Protein AF-A0A4R8QE87-F1 (afdb_monomer_lite)

InterPro domains:
  IPR008426 Centromere protein H, C-terminal [PF05837] (1-142)
  IPR040034 Centromere protein H [PTHR48122] (3-143)

Structure (mmCIF, N/CA/C/O backbone):
data_AF-A0A4R8QE87-F1
#
_entry.id   AF-A0A4R8QE87-F1
#
loop_
_atom_site.group_PDB
_atom_site.id
_atom_site.type_symbol
_atom_site.label_atom_id
_atom_site.label_alt_id
_atom_site.label_comp_id
_atom_site.label_asym_id
_atom_site.label_entity_id
_atom_site.label_seq_id
_atom_site.pdbx_PDB_ins_code
_atom_site.Cartn_x
_atom_site.Cartn_y
_atom_site.Cartn_z
_atom_site.occupancy
_atom_site.B_iso_or_equiv
_atom_site.auth_seq_id
_atom_site.auth_comp_id
_atom_site.auth_asym_id
_atom_site.auth_atom_id
_atom_site.pdbx_PDB_model_num
ATOM 1 N N . MET A 1 1 ? -27.601 4.515 66.526 1.00 39.56 1 MET A N 1
ATOM 2 C CA . MET A 1 1 ? -27.166 4.248 65.139 1.00 39.56 1 MET A CA 1
ATOM 3 C C . MET A 1 1 ? -28.380 4.362 64.233 1.00 39.56 1 MET A C 1
ATOM 5 O O . MET A 1 1 ? -29.221 3.475 64.241 1.00 39.56 1 MET A O 1
ATOM 9 N N . THR A 1 2 ? -28.529 5.481 63.533 1.00 50.31 2 THR A N 1
ATOM 10 C CA . THR A 1 2 ? -29.598 5.710 62.553 1.00 50.31 2 THR A CA 1
ATOM 11 C C . THR A 1 2 ? -29.051 5.380 61.169 1.00 50.31 2 THR A C 1
ATOM 13 O O . THR A 1 2 ? -28.320 6.164 60.573 1.00 50.31 2 THR A O 1
ATOM 16 N N . THR A 1 3 ? -29.332 4.176 60.677 1.00 53.28 3 THR A N 1
ATOM 17 C CA . THR A 1 3 ? -28.962 3.778 59.313 1.00 53.28 3 THR A CA 1
ATOM 18 C C . THR A 1 3 ? -29.714 4.647 58.305 1.00 53.28 3 THR A C 1
ATOM 20 O O . THR A 1 3 ? -30.919 4.853 58.460 1.00 53.28 3 THR A O 1
ATOM 23 N N . ASN A 1 4 ? -29.001 5.152 57.293 1.00 62.31 4 ASN A N 1
ATOM 24 C CA . ASN A 1 4 ? -29.531 6.050 56.265 1.00 62.31 4 ASN A CA 1
ATOM 25 C C . ASN A 1 4 ? -30.751 5.435 55.545 1.00 62.31 4 ASN A C 1
ATOM 27 O O . ASN A 1 4 ? -30.677 4.272 55.139 1.00 62.31 4 ASN A O 1
ATOM 31 N N . PRO A 1 5 ? -31.829 6.205 55.316 1.00 61.72 5 PRO A N 1
ATOM 32 C CA . PRO A 1 5 ? -33.082 5.706 54.736 1.00 61.72 5 PRO A CA 1
ATOM 33 C C . PRO A 1 5 ? -32.899 5.031 53.363 1.00 61.72 5 PRO A C 1
ATOM 35 O O . PRO A 1 5 ? -33.546 4.036 53.049 1.00 61.72 5 PRO A O 1
ATOM 38 N N . ILE A 1 6 ? -31.918 5.490 52.579 1.00 65.62 6 ILE A N 1
ATOM 39 C CA . ILE A 1 6 ? -31.565 4.923 51.265 1.00 65.62 6 ILE A CA 1
ATOM 40 C C . ILE A 1 6 ? -31.041 3.480 51.381 1.00 65.62 6 ILE A C 1
ATOM 42 O O . ILE A 1 6 ? -31.385 2.633 50.562 1.00 65.62 6 ILE A O 1
ATOM 46 N N . LEU A 1 7 ? -30.243 3.167 52.409 1.00 65.44 7 LEU A N 1
ATOM 47 C CA . LEU A 1 7 ? -29.732 1.807 52.633 1.00 65.44 7 LEU A CA 1
ATOM 48 C C . LEU A 1 7 ? -30.860 0.841 53.020 1.00 65.44 7 LEU A C 1
ATOM 50 O O . LEU A 1 7 ? -30.844 -0.319 52.615 1.00 65.44 7 LEU A O 1
ATOM 54 N N . LYS A 1 8 ? -31.857 1.314 53.779 1.00 66.56 8 LYS A N 1
ATOM 55 C CA . LYS A 1 8 ? -33.011 0.496 54.181 1.00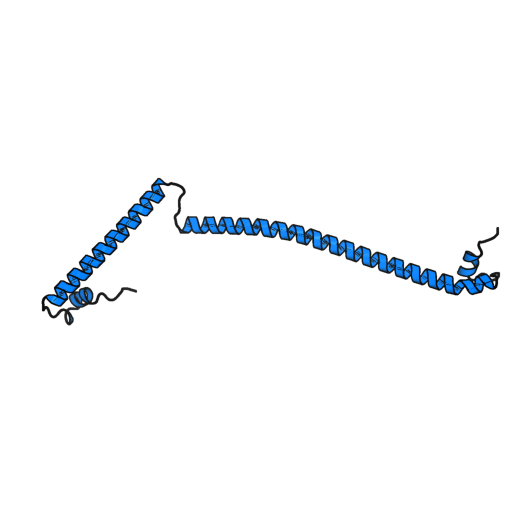 66.56 8 LYS A CA 1
ATOM 56 C C . LYS A 1 8 ? -33.945 0.185 53.018 1.00 66.56 8 LYS A C 1
ATOM 58 O O . LYS A 1 8 ? -34.428 -0.944 52.930 1.00 66.56 8 LYS A O 1
ATOM 63 N N . ALA A 1 9 ? -34.149 1.161 52.130 1.00 68.12 9 ALA A N 1
ATOM 64 C CA . ALA A 1 9 ? -34.879 0.968 50.884 1.00 68.12 9 ALA A CA 1
ATOM 65 C C . ALA A 1 9 ? -34.223 -0.146 50.054 1.00 68.12 9 ALA A C 1
ATOM 67 O O . ALA A 1 9 ? -34.879 -1.133 49.743 1.00 68.12 9 ALA A O 1
ATOM 68 N N . VAL A 1 10 ? -32.911 -0.056 49.802 1.00 67.75 10 VAL A N 1
ATOM 69 C CA . VAL A 1 10 ? -32.154 -1.012 48.965 1.00 67.75 10 VAL A CA 1
ATOM 70 C C . VAL A 1 10 ? -32.180 -2.449 49.498 1.00 67.75 10 VAL A C 1
ATOM 72 O O . VAL A 1 10 ? -32.259 -3.390 48.711 1.00 67.75 10 VAL A O 1
ATOM 75 N N . HIS A 1 11 ? -32.117 -2.639 50.817 1.00 71.06 11 HIS A N 1
ATOM 76 C CA . HIS A 1 11 ? -31.992 -3.967 51.428 1.00 71.06 11 HIS A CA 1
ATOM 77 C C . HIS A 1 11 ? -33.314 -4.584 51.903 1.00 71.06 11 HIS A C 1
ATOM 79 O O . HIS A 1 11 ? -33.285 -5.648 52.517 1.00 71.06 11 HIS A O 1
ATOM 85 N N . GLY A 1 12 ? -34.460 -3.943 51.637 1.00 64.94 12 GLY A N 1
ATOM 86 C CA . GLY A 1 12 ? -35.776 -4.495 51.978 1.00 64.94 12 GLY A CA 1
ATOM 87 C C . GLY A 1 12 ? -35.923 -4.815 53.468 1.00 64.94 12 GLY A C 1
ATOM 88 O O . GLY A 1 12 ? -36.396 -5.891 53.829 1.00 64.94 12 GLY A O 1
ATOM 89 N N . SER A 1 13 ? -35.458 -3.918 54.346 1.00 68.44 13 SER A N 1
ATOM 90 C CA . SER A 1 13 ? -35.504 -4.173 55.788 1.00 68.44 13 SER A CA 1
ATOM 91 C C . SER A 1 13 ? -36.949 -4.296 56.286 1.00 68.44 13 SER A C 1
ATOM 93 O O . SER A 1 13 ? -37.830 -3.549 55.863 1.00 68.44 13 SER A O 1
ATOM 95 N N . THR A 1 14 ? -37.194 -5.166 57.264 1.00 69.25 14 THR A N 1
ATOM 96 C CA . THR A 1 14 ? -38.518 -5.354 57.887 1.00 69.25 14 THR A CA 1
ATOM 97 C C . THR A 1 14 ? -39.036 -4.110 58.627 1.00 69.25 14 THR A C 1
ATOM 99 O O . THR A 1 14 ? -40.171 -4.108 59.093 1.00 69.25 14 THR A O 1
ATOM 102 N N . GLN A 1 15 ? -38.217 -3.057 58.756 1.00 71.75 15 GLN A N 1
ATOM 103 C CA . GLN A 1 15 ? -38.572 -1.765 59.354 1.00 71.75 15 GLN A CA 1
ATOM 104 C C . GLN A 1 15 ? -38.450 -0.591 58.369 1.00 71.75 15 GLN A C 1
ATOM 106 O O . GLN A 1 15 ? -38.178 0.539 58.783 1.00 71.75 15 GLN A O 1
ATOM 111 N N . SER A 1 16 ? -38.597 -0.848 57.068 1.00 76.19 16 SER A N 1
ATOM 112 C CA . SER A 1 16 ? -38.618 0.218 56.068 1.00 76.19 16 SER A CA 1
ATOM 113 C C . SER A 1 16 ? -39.927 1.010 56.149 1.00 76.19 16 SER A C 1
ATOM 115 O O . SER A 1 16 ? -41.013 0.451 56.295 1.00 76.19 16 SER A O 1
ATOM 117 N N . THR A 1 17 ? -39.822 2.332 56.080 1.00 80.44 17 THR A N 1
ATOM 118 C CA . THR A 1 17 ? -40.978 3.238 56.045 1.00 80.44 17 THR A CA 1
ATOM 119 C C . THR A 1 17 ? -41.684 3.163 54.680 1.00 80.44 17 THR A C 1
ATOM 121 O O . THR A 1 17 ? -41.055 2.771 53.695 1.00 80.44 17 THR A O 1
ATOM 124 N N . PRO A 1 18 ? -42.967 3.566 54.567 1.00 80.69 18 PRO A N 1
ATOM 125 C CA . PRO A 1 18 ? -43.688 3.541 53.289 1.00 80.69 18 PRO A CA 1
ATOM 126 C C . PRO A 1 18 ? -42.952 4.289 52.170 1.00 80.69 18 PRO A C 1
ATOM 128 O O . PRO A 1 18 ? -42.808 3.770 51.070 1.00 80.69 18 PRO A O 1
ATOM 131 N N . ILE A 1 19 ? -42.372 5.451 52.487 1.00 79.94 19 ILE A N 1
ATOM 132 C CA . ILE A 1 19 ? -41.626 6.260 51.516 1.00 79.94 19 ILE A CA 1
ATOM 133 C C . ILE A 1 19 ? -40.320 5.579 51.067 1.00 79.94 19 ILE A C 1
ATOM 135 O O . ILE A 1 19 ? -39.913 5.712 49.919 1.00 79.94 19 ILE A O 1
ATOM 139 N N . GLU A 1 20 ? -39.665 4.813 51.947 1.00 77.81 20 GLU A N 1
ATOM 140 C CA . GLU A 1 20 ? -38.480 4.014 51.597 1.00 77.81 20 GLU A CA 1
ATOM 141 C C . GLU A 1 20 ? -38.857 2.821 50.707 1.00 77.81 20 GLU A C 1
ATOM 143 O O . GLU A 1 20 ? -38.100 2.474 49.801 1.00 77.81 20 GLU A O 1
ATOM 148 N N . SER A 1 21 ? -40.031 2.222 50.929 1.00 78.44 21 SER A N 1
ATOM 149 C CA . SER A 1 21 ? -40.562 1.151 50.079 1.00 78.44 21 SER A CA 1
ATOM 150 C C . SER A 1 21 ? -40.925 1.654 48.676 1.00 78.44 21 SER A C 1
ATOM 152 O O . SER A 1 21 ? -40.643 0.966 47.697 1.00 78.44 21 SER A O 1
ATOM 154 N N . ASP A 1 22 ? -41.4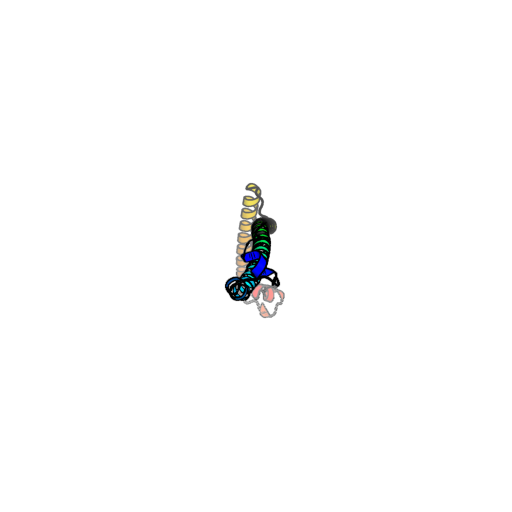75 2.866 48.565 1.00 85.25 22 ASP A N 1
ATOM 155 C CA . ASP A 1 22 ? -41.800 3.504 47.280 1.00 85.25 22 ASP A CA 1
ATOM 156 C C . ASP A 1 22 ? -40.544 3.901 46.482 1.00 85.25 22 ASP A C 1
ATOM 158 O O . ASP A 1 22 ? -40.540 3.881 45.251 1.00 85.25 22 ASP A O 1
ATOM 162 N N . LEU A 1 23 ? -39.441 4.231 47.164 1.00 85.69 23 LEU A N 1
ATOM 163 C CA . LEU A 1 23 ? -38.169 4.590 46.524 1.00 85.69 23 LEU A CA 1
ATOM 164 C C . LEU A 1 23 ? -37.399 3.386 45.964 1.00 85.69 23 LEU A C 1
ATOM 166 O O . LEU A 1 23 ? -36.606 3.548 45.032 1.00 85.69 23 LEU A O 1
ATOM 170 N N . LEU A 1 24 ? -37.611 2.188 46.512 1.00 82.62 24 LEU A N 1
ATOM 171 C CA . LEU A 1 24 ? -36.904 0.966 46.121 1.00 82.62 24 LEU A CA 1
ATOM 172 C C . LEU A 1 24 ? -36.914 0.681 44.601 1.00 82.62 24 LEU A C 1
ATOM 174 O O . LEU A 1 24 ? -35.823 0.517 44.043 1.00 82.62 24 LEU A O 1
ATOM 178 N N . PRO A 1 25 ? -38.062 0.666 43.891 1.00 87.75 25 PRO A N 1
ATOM 179 C CA . PRO A 1 25 ? -38.082 0.402 42.449 1.00 87.75 25 PRO A CA 1
ATOM 180 C C . PRO A 1 25 ? -37.292 1.440 41.641 1.00 87.75 25 PRO A C 1
ATOM 182 O O . PRO A 1 25 ? -36.624 1.095 40.666 1.00 87.75 25 PRO A O 1
ATOM 185 N N . HIS A 1 26 ? -37.302 2.708 42.062 1.00 88.50 26 HIS A N 1
ATOM 186 C CA . HIS A 1 26 ? -36.543 3.766 41.396 1.00 88.50 26 HIS A CA 1
ATOM 187 C C . HIS A 1 26 ? -35.034 3.613 41.603 1.00 88.50 26 HIS A C 1
ATOM 189 O O . HIS A 1 26 ? -34.259 3.816 40.666 1.00 88.50 26 HIS A O 1
ATOM 195 N N . ILE A 1 27 ? -34.608 3.212 42.803 1.00 87.50 27 ILE A N 1
ATOM 196 C CA . ILE A 1 27 ? -33.197 2.938 43.090 1.00 87.50 27 ILE A CA 1
ATOM 197 C C . ILE A 1 27 ? -32.716 1.721 42.292 1.00 87.50 27 ILE A C 1
ATOM 199 O O . ILE A 1 27 ? -31.669 1.790 41.655 1.00 87.50 27 ILE A O 1
ATOM 203 N N . GLN A 1 28 ? -33.506 0.646 42.237 1.00 86.94 28 GLN A N 1
ATOM 204 C CA . GLN A 1 28 ? -33.186 -0.535 41.427 1.00 86.94 28 GLN A CA 1
ATOM 205 C C . GLN A 1 28 ? -33.075 -0.195 39.936 1.00 86.94 28 GLN A C 1
ATOM 207 O O . GLN A 1 28 ? -32.122 -0.616 39.279 1.00 86.94 28 GLN A O 1
ATOM 212 N N . ALA A 1 29 ? -33.999 0.612 39.405 1.00 91.94 29 ALA A N 1
ATOM 213 C CA . ALA A 1 29 ? -33.943 1.074 38.021 1.00 91.94 29 ALA A CA 1
ATOM 214 C C . ALA A 1 29 ? -32.693 1.929 37.748 1.00 91.94 29 ALA A C 1
ATOM 216 O O . ALA A 1 29 ? -32.021 1.746 36.727 1.00 91.94 29 ALA A O 1
ATOM 217 N N . ARG A 1 30 ? -32.334 2.828 38.675 1.00 92.62 30 ARG A N 1
ATOM 218 C CA . ARG A 1 30 ? -31.106 3.633 38.595 1.00 92.62 30 ARG A CA 1
ATOM 219 C C . ARG A 1 30 ? -29.861 2.753 38.594 1.00 92.62 30 ARG A C 1
ATOM 221 O O . ARG A 1 30 ? -28.963 2.989 37.788 1.00 92.62 30 ARG A O 1
ATOM 228 N N . ASP A 1 31 ? -29.794 1.759 39.471 1.00 91.38 31 ASP A N 1
ATOM 229 C CA . ASP A 1 31 ? -28.620 0.896 39.613 1.00 91.38 31 ASP A CA 1
ATOM 230 C C . ASP A 1 31 ? -28.464 -0.011 38.385 1.00 91.38 31 ASP A C 1
AT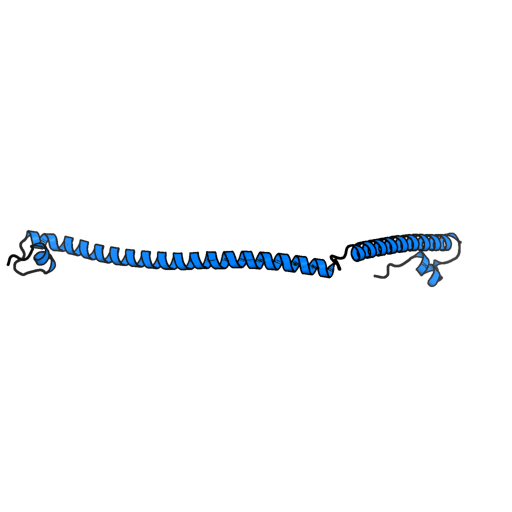OM 232 O O . ASP A 1 31 ? -27.372 -0.103 37.825 1.00 91.38 31 ASP A O 1
ATOM 236 N N . ALA A 1 32 ? -29.563 -0.574 37.872 1.00 93.81 32 ALA A N 1
ATOM 237 C CA . ALA A 1 32 ? -29.573 -1.316 36.610 1.00 93.81 32 ALA A CA 1
ATOM 238 C C . ALA A 1 32 ? -29.111 -0.448 35.424 1.00 93.81 32 ALA A C 1
ATOM 240 O O . ALA A 1 32 ? -28.299 -0.879 34.597 1.00 93.81 32 ALA A O 1
ATOM 241 N N . THR A 1 33 ? -29.572 0.805 35.369 1.00 96.50 33 THR A N 1
ATOM 242 C CA . THR A 1 33 ? -29.145 1.772 34.347 1.00 96.50 33 THR A CA 1
ATOM 243 C C . THR A 1 33 ? -27.663 2.114 34.499 1.00 96.50 33 THR A C 1
ATOM 245 O O . THR A 1 33 ? -26.926 2.096 33.519 1.00 96.50 33 THR A O 1
ATOM 248 N N . SER A 1 34 ? -27.193 2.344 35.726 1.00 96.69 34 SER A N 1
ATOM 249 C CA . SER A 1 34 ? -25.788 2.657 36.025 1.00 96.69 34 SER A CA 1
ATOM 250 C C . SER A 1 34 ? -24.854 1.516 35.629 1.00 96.69 34 SER A C 1
ATOM 252 O O . SER A 1 34 ? -23.815 1.756 35.016 1.00 96.69 34 SER A O 1
ATOM 254 N N . ILE A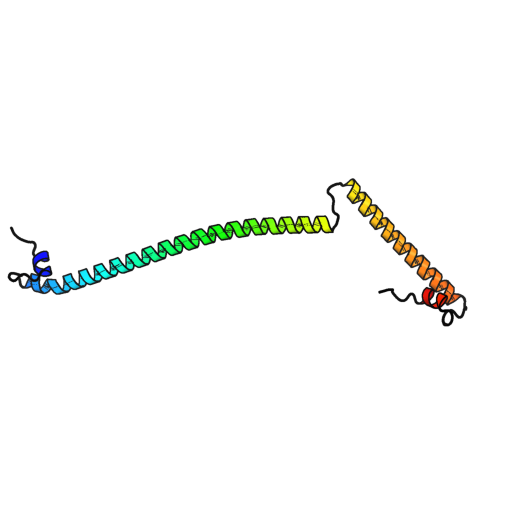 1 35 ? -25.245 0.268 35.901 1.00 96.75 35 ILE A N 1
ATOM 255 C CA . ILE A 1 35 ? -24.510 -0.924 35.461 1.00 96.75 35 ILE A CA 1
ATOM 256 C C . ILE A 1 35 ? -24.447 -0.978 33.932 1.00 96.75 35 ILE A C 1
ATOM 258 O O . ILE A 1 35 ? -23.385 -1.232 33.367 1.00 96.75 35 ILE A O 1
ATOM 262 N N . THR A 1 36 ? -25.566 -0.719 33.255 1.00 97.75 36 THR A N 1
ATOM 263 C CA . THR A 1 36 ? -25.637 -0.745 31.786 1.00 97.75 36 THR A CA 1
ATOM 264 C C . THR A 1 36 ? -24.762 0.343 31.165 1.00 97.75 36 THR A C 1
ATOM 266 O O . THR A 1 36 ? -23.994 0.065 30.243 1.00 97.75 36 THR A O 1
ATOM 269 N N . ILE A 1 37 ? -24.804 1.560 31.712 1.00 98.00 37 ILE A N 1
ATOM 270 C CA . ILE A 1 37 ? -23.951 2.677 31.287 1.00 98.00 37 ILE A CA 1
ATOM 271 C C . ILE A 1 37 ? -22.478 2.334 31.507 1.00 98.00 37 ILE A C 1
ATOM 273 O O . ILE A 1 37 ? -21.670 2.540 30.608 1.00 98.00 37 ILE A O 1
ATOM 277 N N . SER A 1 38 ? -22.122 1.779 32.668 1.00 97.81 38 SER A N 1
ATOM 278 C CA . SER A 1 38 ? -20.740 1.401 32.973 1.00 97.81 38 SER A CA 1
ATOM 279 C C . SER A 1 38 ? -20.207 0.342 32.003 1.00 97.81 38 SER A C 1
ATOM 281 O O . SER A 1 38 ? -19.103 0.499 31.479 1.00 97.81 38 SER A O 1
ATOM 283 N N . LYS A 1 39 ? -21.010 -0.685 31.690 1.00 98.06 39 LYS A N 1
ATOM 284 C CA . LYS A 1 39 ? -20.666 -1.704 30.685 1.00 98.06 39 LYS A CA 1
ATOM 285 C C . LYS A 1 39 ? -20.468 -1.086 29.305 1.00 98.06 39 LYS A C 1
ATOM 287 O O . LYS A 1 39 ? -19.411 -1.259 28.710 1.00 98.06 39 LYS A O 1
ATOM 292 N N . THR A 1 40 ? -21.435 -0.289 28.855 1.00 98.12 40 THR A N 1
ATOM 293 C CA . THR A 1 40 ? -21.388 0.363 27.538 1.00 98.12 40 THR A CA 1
ATOM 294 C C . THR A 1 40 ? -20.181 1.298 27.426 1.00 98.12 40 THR A C 1
ATOM 296 O O . THR A 1 40 ? -19.466 1.282 26.431 1.00 98.12 40 THR A O 1
ATOM 299 N N . ALA A 1 41 ? -19.886 2.082 28.466 1.00 98.31 41 ALA A N 1
ATOM 300 C CA . ALA A 1 41 ? -18.718 2.958 28.495 1.00 98.31 41 ALA A CA 1
ATOM 301 C C . ALA A 1 41 ? -17.399 2.170 28.446 1.00 98.31 41 ALA A C 1
ATOM 303 O O . ALA A 1 41 ? -16.444 2.607 27.802 1.00 98.31 41 ALA A O 1
ATOM 304 N N . SER A 1 42 ? -17.343 1.006 29.099 1.00 98.31 42 SER A N 1
ATOM 305 C CA . SER A 1 42 ? -16.183 0.117 29.027 1.00 98.31 42 SER A CA 1
ATOM 306 C C . SER A 1 42 ? -16.009 -0.492 27.633 1.00 98.31 42 SER A C 1
ATOM 308 O O . SER A 1 42 ? -14.880 -0.588 27.158 1.00 98.31 42 SER A O 1
ATOM 310 N N . GLU A 1 43 ? -17.098 -0.883 26.971 1.00 98.44 43 GLU A N 1
ATOM 311 C CA . GLU A 1 43 ? -17.086 -1.407 25.599 1.00 98.44 43 GLU A CA 1
ATOM 312 C C . GLU A 1 43 ? -16.676 -0.337 24.581 1.00 98.44 43 GLU A C 1
ATOM 314 O O . GLU A 1 43 ? -15.832 -0.595 23.719 1.00 98.44 43 GLU A O 1
ATOM 319 N N . ILE A 1 44 ? -17.205 0.883 24.718 1.00 98.50 44 ILE A N 1
ATOM 320 C CA . ILE A 1 44 ? -16.812 2.035 23.897 1.00 98.50 44 ILE A CA 1
ATOM 321 C C . ILE A 1 44 ? -15.320 2.302 24.063 1.00 98.50 44 ILE A C 1
ATOM 323 O O . ILE A 1 44 ? -14.613 2.416 23.067 1.00 98.50 44 ILE A O 1
ATOM 327 N N . ARG A 1 45 ? -14.822 2.356 25.305 1.00 98.44 45 ARG A N 1
ATOM 328 C CA . ARG A 1 45 ? -13.397 2.589 25.567 1.00 98.44 45 ARG A CA 1
ATOM 329 C C . ARG A 1 45 ? -12.529 1.525 24.909 1.00 98.44 45 ARG A C 1
ATOM 331 O O . ARG A 1 45 ? -11.623 1.875 24.170 1.00 98.44 45 ARG A O 1
ATOM 338 N N . LYS A 1 46 ? -12.875 0.247 25.083 1.00 98.44 46 LYS A N 1
ATOM 339 C CA . LYS A 1 46 ? -12.163 -0.862 24.438 1.00 98.44 46 LYS A CA 1
ATOM 340 C C . LYS A 1 46 ? -12.142 -0.718 22.913 1.00 98.44 46 LYS A C 1
ATOM 342 O O . LYS A 1 46 ? -11.115 -0.953 22.291 1.00 98.44 46 LYS A O 1
ATOM 347 N N . THR A 1 47 ? -13.265 -0.319 22.320 1.00 98.44 47 THR A N 1
ATOM 348 C CA . THR A 1 47 ? -13.375 -0.120 20.868 1.00 98.44 47 THR A CA 1
ATOM 349 C C . THR A 1 47 ? -12.508 1.044 20.393 1.00 98.44 47 THR A C 1
ATOM 351 O O . THR A 1 47 ? -11.817 0.912 19.388 1.00 98.44 47 THR A O 1
ATOM 354 N N . VAL A 1 48 ? -12.508 2.164 21.120 1.00 98.56 48 VAL A N 1
ATOM 355 C CA . VAL A 1 48 ? -11.664 3.330 20.819 1.00 98.56 48 VAL A CA 1
ATOM 356 C C . VAL A 1 48 ? -10.182 2.987 20.957 1.00 98.56 48 VAL A C 1
ATOM 358 O O . VAL A 1 48 ? -9.396 3.367 20.092 1.00 98.56 48 VAL A O 1
ATOM 361 N N . ASP A 1 49 ? -9.802 2.235 21.990 1.00 98.50 49 ASP A N 1
ATOM 362 C CA . ASP A 1 49 ? -8.418 1.803 22.198 1.00 98.50 49 ASP A CA 1
ATOM 363 C C . ASP A 1 49 ? -7.951 0.910 21.035 1.00 98.50 49 ASP A C 1
ATOM 365 O O . ASP A 1 49 ? -6.906 1.166 20.438 1.00 98.50 49 ASP A O 1
ATOM 369 N N . SER A 1 50 ? -8.766 -0.077 20.635 1.00 98.31 50 SER A N 1
ATOM 370 C CA . SER A 1 50 ? -8.470 -0.930 19.476 1.00 98.31 50 SER A CA 1
ATOM 371 C C . SER A 1 50 ? -8.430 -0.154 18.157 1.00 98.31 50 SER A C 1
ATOM 373 O O . SER A 1 50 ? -7.567 -0.417 17.324 1.00 98.31 50 SER A O 1
ATOM 375 N N . LEU A 1 51 ? -9.332 0.812 17.952 1.00 98.44 51 LEU A N 1
ATOM 376 C CA . LEU A 1 51 ? -9.309 1.662 16.760 1.00 98.44 51 LEU A CA 1
ATOM 377 C C . LEU A 1 51 ? -8.022 2.490 16.707 1.00 98.44 51 LEU A C 1
ATOM 379 O O . LEU A 1 51 ? -7.363 2.527 15.674 1.00 98.44 51 LEU A O 1
ATOM 383 N N . THR A 1 52 ? -7.635 3.089 17.832 1.00 98.38 52 THR A N 1
ATOM 384 C CA . THR A 1 52 ? -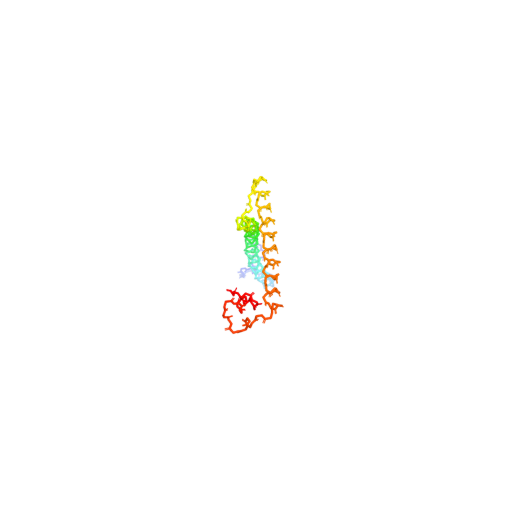6.419 3.905 17.938 1.00 98.38 52 THR A CA 1
ATOM 385 C C . THR A 1 52 ? -5.170 3.081 17.620 1.00 98.38 52 THR A C 1
ATOM 387 O O . THR A 1 52 ? -4.279 3.556 16.917 1.00 98.38 52 THR A O 1
ATOM 390 N N . GLU A 1 53 ? -5.106 1.835 18.095 1.00 98.38 53 GLU A N 1
ATOM 391 C CA . GLU A 1 53 ? -4.008 0.913 17.790 1.00 98.38 53 GLU A CA 1
ATOM 392 C C . GLU A 1 53 ? -3.926 0.603 16.287 1.00 98.38 53 GLU A C 1
ATOM 394 O O . GLU A 1 53 ? -2.857 0.725 15.682 1.00 98.38 53 GLU A O 1
ATOM 399 N N . VAL A 1 54 ? -5.061 0.276 15.662 1.00 98.44 54 VAL A N 1
ATOM 400 C CA . VAL A 1 54 ? -5.131 -0.012 14.222 1.00 98.44 54 VAL A CA 1
ATOM 401 C C . VAL A 1 54 ? -4.779 1.220 13.384 1.00 98.44 54 VAL A C 1
ATOM 4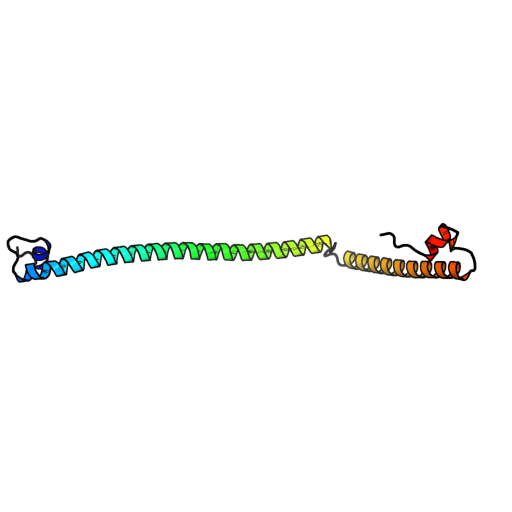03 O O . VAL A 1 54 ? -4.045 1.104 12.403 1.00 98.44 54 VAL A O 1
ATOM 406 N N . GLU A 1 55 ? -5.253 2.407 13.758 1.00 98.19 55 GLU A N 1
ATOM 407 C CA . GLU A 1 55 ? -4.934 3.656 13.059 1.00 98.19 55 GLU A CA 1
ATOM 408 C C . GLU A 1 55 ? -3.446 4.009 13.169 1.00 98.19 55 GLU A C 1
ATOM 410 O O . GLU A 1 55 ? -2.818 4.381 12.172 1.00 98.19 55 GLU A O 1
ATOM 415 N N . ALA A 1 56 ? -2.852 3.842 14.354 1.00 98.31 56 ALA A N 1
ATOM 416 C CA . ALA A 1 56 ? -1.424 4.059 14.559 1.00 98.31 56 ALA A CA 1
ATOM 417 C C . ALA A 1 56 ? -0.580 3.116 13.687 1.00 98.31 56 ALA A C 1
ATOM 419 O O . ALA A 1 56 ? 0.379 3.555 13.039 1.00 98.31 56 ALA A O 1
ATOM 420 N N . GLU A 1 57 ? -0.964 1.841 13.620 1.00 98.19 57 GLU A N 1
ATOM 421 C CA . GLU A 1 57 ? -0.304 0.850 12.776 1.00 98.19 57 GLU A CA 1
ATOM 422 C C . GLU A 1 57 ? -0.484 1.160 11.285 1.00 98.19 57 GLU A C 1
ATOM 424 O O . GLU A 1 57 ? 0.489 1.150 10.529 1.00 98.19 57 GLU A O 1
ATOM 429 N N . SER A 1 58 ? -1.691 1.541 10.860 1.00 98.12 58 SER A N 1
ATOM 430 C CA . SER A 1 58 ? -1.968 1.944 9.479 1.00 98.12 58 SER A CA 1
ATOM 431 C C . SER A 1 58 ? -1.109 3.137 9.052 1.00 98.12 58 SER A C 1
ATOM 433 O O . SER A 1 58 ? -0.559 3.144 7.950 1.00 98.12 58 SER A O 1
ATOM 435 N N . LEU A 1 59 ? -0.928 4.136 9.922 1.00 98.19 59 LEU A N 1
ATOM 436 C CA . LEU A 1 59 ? -0.041 5.272 9.653 1.00 98.19 59 LEU A CA 1
ATOM 437 C C . LEU A 1 59 ? 1.429 4.847 9.549 1.00 98.19 59 LEU A C 1
ATOM 439 O O . LEU A 1 59 ? 2.170 5.369 8.712 1.00 98.19 59 LEU A O 1
ATOM 443 N N . ARG A 1 60 ? 1.873 3.908 10.391 1.00 98.25 60 ARG A N 1
ATOM 444 C CA . ARG A 1 60 ? 3.239 3.368 10.354 1.00 98.25 60 ARG A CA 1
ATOM 445 C C . ARG A 1 60 ? 3.501 2.606 9.055 1.00 98.25 60 ARG A C 1
ATOM 447 O O . ARG A 1 60 ? 4.496 2.882 8.385 1.00 98.25 60 ARG A O 1
ATOM 454 N N . VAL A 1 61 ? 2.601 1.699 8.680 1.00 98.31 61 VAL A N 1
ATOM 455 C CA . VAL A 1 61 ? 2.689 0.921 7.436 1.00 98.31 61 VAL A CA 1
ATOM 456 C C . VAL A 1 61 ? 2.593 1.833 6.216 1.00 98.31 61 VAL A C 1
ATOM 458 O O . VAL A 1 61 ? 3.390 1.687 5.293 1.00 98.31 61 VAL A O 1
ATOM 461 N N . GLY A 1 62 ? 1.690 2.817 6.230 1.00 98.00 62 GLY A N 1
ATOM 462 C CA . GLY A 1 62 ? 1.549 3.799 5.155 1.00 98.00 62 GLY A CA 1
ATOM 463 C C . GLY A 1 62 ? 2.838 4.583 4.904 1.00 98.00 62 GLY A C 1
ATOM 464 O O . GLY A 1 62 ? 3.293 4.658 3.765 1.00 98.00 62 GLY A O 1
ATOM 465 N N . ARG A 1 63 ? 3.492 5.085 5.962 1.00 97.94 63 ARG A N 1
ATOM 466 C CA . ARG A 1 63 ? 4.809 5.739 5.841 1.00 97.94 63 ARG A CA 1
ATOM 467 C C . ARG A 1 63 ? 5.854 4.808 5.231 1.00 97.94 63 ARG A C 1
ATOM 469 O O . ARG A 1 63 ? 6.543 5.200 4.293 1.00 97.94 63 ARG A O 1
ATOM 476 N N . ARG A 1 64 ? 5.922 3.559 5.701 1.00 97.94 64 ARG A N 1
ATOM 477 C CA . ARG A 1 64 ? 6.883 2.586 5.169 1.00 97.94 64 ARG A CA 1
ATOM 478 C C . ARG A 1 64 ? 6.620 2.244 3.702 1.00 97.94 64 ARG A C 1
ATOM 480 O O . ARG A 1 64 ? 7.563 2.049 2.943 1.00 97.94 64 ARG A O 1
ATOM 487 N N . ASN A 1 65 ? 5.356 2.181 3.295 1.00 98.19 65 ASN A N 1
ATOM 488 C CA . ASN A 1 65 ? 4.980 1.936 1.908 1.00 98.19 65 ASN A CA 1
ATOM 489 C C . ASN A 1 65 ? 5.441 3.075 0.985 1.00 98.19 65 ASN A C 1
ATOM 491 O O . ASN A 1 65 ? 5.982 2.802 -0.085 1.00 98.19 65 ASN A O 1
ATOM 495 N N . VAL A 1 66 ? 5.304 4.331 1.423 1.00 98.12 66 VAL A N 1
ATOM 496 C CA . VAL A 1 66 ? 5.810 5.499 0.683 1.00 98.12 66 VAL A CA 1
ATOM 497 C C . VAL A 1 66 ? 7.330 5.434 0.522 1.00 98.12 66 VAL A C 1
ATOM 499 O O . VAL A 1 66 ? 7.823 5.595 -0.591 1.00 98.12 66 VAL A O 1
ATOM 502 N N . GLU A 1 67 ? 8.069 5.140 1.596 1.00 98.06 67 GLU A N 1
ATOM 503 C CA . GLU A 1 67 ? 9.533 4.988 1.548 1.00 98.06 67 GLU A CA 1
ATOM 504 C C . GLU A 1 67 ? 9.968 3.894 0.564 1.00 98.06 67 GLU A C 1
ATOM 506 O O . GLU A 1 67 ? 10.814 4.130 -0.295 1.00 98.06 67 GLU A O 1
ATOM 511 N N . LEU A 1 68 ? 9.357 2.709 0.656 1.00 98.12 68 LEU A N 1
ATOM 512 C CA . LEU A 1 68 ? 9.664 1.585 -0.231 1.00 98.12 68 LEU A CA 1
ATOM 513 C C . LEU A 1 68 ? 9.301 1.884 -1.686 1.00 98.12 68 LEU A C 1
ATOM 515 O O . LEU A 1 68 ? 10.018 1.481 -2.595 1.00 98.12 68 LEU A O 1
ATOM 519 N N . THR A 1 69 ? 8.201 2.597 -1.924 1.00 98.00 69 THR A N 1
ATOM 520 C CA . THR A 1 69 ? 7.805 2.988 -3.281 1.00 98.00 69 THR A CA 1
ATOM 521 C C . THR A 1 69 ? 8.811 3.968 -3.880 1.00 98.00 69 THR A C 1
ATOM 523 O O . THR A 1 69 ? 9.170 3.827 -5.047 1.00 98.00 69 THR A O 1
ATOM 526 N N . ALA A 1 70 ? 9.316 4.921 -3.090 1.00 97.75 70 ALA A N 1
ATOM 527 C CA . ALA A 1 70 ? 10.378 5.822 -3.530 1.00 97.75 70 ALA A CA 1
ATOM 528 C C . ALA A 1 70 ? 11.668 5.056 -3.875 1.00 97.75 70 ALA A C 1
ATOM 530 O O . ALA A 1 70 ? 12.269 5.309 -4.917 1.00 97.75 70 ALA A O 1
ATOM 531 N N . GLU A 1 71 ? 12.048 4.075 -3.051 1.00 98.06 71 GLU A N 1
ATOM 532 C CA . GLU A 1 71 ? 13.204 3.206 -3.307 1.00 98.06 71 GLU A CA 1
ATOM 533 C C . GLU A 1 71 ? 13.024 2.374 -4.587 1.00 98.06 71 GLU A C 1
ATOM 535 O O . GLU A 1 71 ? 13.925 2.310 -5.419 1.00 98.06 71 GLU A O 1
ATOM 540 N N . ILE A 1 72 ? 11.839 1.794 -4.802 1.00 97.44 72 ILE A N 1
ATOM 541 C CA . ILE A 1 72 ? 11.522 1.043 -6.026 1.00 97.44 72 ILE A CA 1
ATOM 542 C C . ILE A 1 72 ? 11.634 1.934 -7.265 1.00 97.44 72 ILE A C 1
ATOM 544 O O . ILE A 1 72 ? 12.192 1.496 -8.270 1.00 97.44 72 ILE A O 1
ATOM 548 N N . LEU A 1 73 ? 11.121 3.166 -7.211 1.00 97.81 73 LEU A N 1
ATOM 549 C CA . LEU A 1 73 ? 11.217 4.106 -8.330 1.00 97.81 73 LEU A CA 1
ATOM 550 C C . LEU A 1 73 ? 12.676 4.441 -8.648 1.00 97.81 73 LEU A C 1
ATOM 552 O O . LEU A 1 73 ? 13.075 4.357 -9.808 1.00 97.81 73 LEU A O 1
ATOM 556 N N . GLN A 1 74 ? 13.486 4.727 -7.627 1.00 96.75 74 GLN A N 1
ATOM 557 C CA . GLN A 1 74 ? 14.915 4.973 -7.809 1.00 96.75 74 GLN A CA 1
ATOM 558 C C . GLN A 1 74 ? 15.619 3.761 -8.437 1.00 96.75 74 GLN A C 1
ATOM 560 O O . GLN A 1 74 ? 16.358 3.902 -9.411 1.00 96.75 74 GLN A O 1
ATOM 565 N N . LEU A 1 75 ? 15.370 2.557 -7.920 1.00 96.62 75 LEU A N 1
ATOM 566 C CA . LEU A 1 75 ? 15.974 1.331 -8.445 1.00 96.62 75 LEU A CA 1
ATOM 567 C C . LEU A 1 75 ? 15.533 1.038 -9.884 1.00 96.62 75 LEU A C 1
ATOM 569 O O . LEU A 1 75 ? 16.334 0.549 -10.681 1.00 96.62 75 LEU A O 1
ATOM 573 N N . ALA A 1 76 ? 14.283 1.344 -10.235 1.00 95.31 76 ALA A N 1
ATOM 574 C CA . ALA A 1 76 ? 13.786 1.216 -11.599 1.00 95.31 76 ALA A CA 1
ATOM 575 C C . ALA A 1 76 ? 14.496 2.195 -12.550 1.00 95.31 76 ALA A C 1
ATOM 577 O O . ALA A 1 76 ? 14.922 1.789 -13.632 1.00 95.31 76 ALA A O 1
ATOM 578 N N . GLU A 1 77 ? 14.697 3.449 -12.137 1.00 93.75 77 GLU A N 1
ATOM 579 C CA . GLU A 1 77 ? 15.480 4.423 -12.906 1.00 93.75 77 GLU A CA 1
ATOM 580 C C . GLU A 1 77 ? 16.935 3.969 -13.089 1.00 93.75 77 GLU A C 1
ATOM 582 O O . GLU A 1 77 ? 17.474 4.029 -14.195 1.00 93.75 77 GLU A O 1
ATOM 587 N N . GLU A 1 78 ? 17.577 3.472 -12.030 1.00 90.19 78 GLU A N 1
ATOM 588 C CA . GLU A 1 78 ? 18.937 2.930 -12.103 1.00 90.19 78 GLU A CA 1
ATOM 589 C C . GLU A 1 78 ? 19.027 1.719 -13.043 1.00 90.19 78 GLU A C 1
ATOM 591 O O . GLU A 1 78 ? 19.991 1.590 -13.805 1.00 90.19 78 GLU A O 1
ATOM 596 N N . ALA A 1 79 ? 18.028 0.834 -13.021 1.00 90.44 79 ALA A N 1
ATOM 597 C CA . ALA A 1 79 ? 17.966 -0.324 -13.906 1.00 90.44 79 ALA A CA 1
ATOM 598 C C . ALA A 1 79 ? 17.823 0.087 -15.381 1.00 90.44 79 ALA A C 1
ATOM 600 O O . ALA A 1 79 ? 18.525 -0.463 -16.236 1.00 90.44 79 ALA A O 1
ATOM 601 N N . GLU A 1 80 ? 16.981 1.078 -15.684 1.00 87.81 80 GLU A N 1
ATOM 602 C CA . GLU A 1 80 ? 16.829 1.604 -17.045 1.00 87.81 80 GLU A CA 1
ATOM 603 C C . GLU A 1 80 ? 18.106 2.299 -17.539 1.00 87.81 80 GLU A C 1
ATOM 605 O O . GLU A 1 80 ? 18.554 2.019 -18.653 1.00 87.81 80 GLU A O 1
ATOM 610 N N . LYS A 1 81 ? 18.777 3.102 -16.699 1.00 84.88 81 LYS A N 1
ATOM 611 C CA . LYS A 1 81 ? 20.081 3.711 -17.039 1.00 84.88 81 LYS A CA 1
ATOM 612 C C . LYS A 1 81 ? 21.132 2.657 -17.393 1.00 84.88 81 LYS A C 1
ATOM 614 O O . LYS A 1 81 ? 21.805 2.761 -18.421 1.00 84.88 81 LYS A O 1
ATOM 619 N N . ARG A 1 82 ? 21.231 1.586 -16.592 1.00 81.69 82 ARG A N 1
ATOM 620 C CA . ARG A 1 82 ? 22.139 0.456 -16.871 1.00 81.69 82 ARG A CA 1
ATOM 621 C C . ARG A 1 82 ? 21.802 -0.233 -18.192 1.00 81.69 82 ARG A C 1
ATOM 623 O O . ARG A 1 82 ? 22.708 -0.530 -18.967 1.00 81.69 82 ARG A O 1
ATOM 630 N N . LYS A 1 83 ? 20.516 -0.465 -18.476 1.00 80.00 83 LYS A N 1
ATOM 631 C CA . LYS A 1 83 ? 20.052 -1.079 -19.732 1.00 80.00 83 LYS A CA 1
ATOM 632 C C . LYS A 1 83 ? 20.336 -0.199 -20.953 1.00 80.00 83 LYS A C 1
ATOM 634 O O . LYS A 1 83 ? 20.685 -0.722 -22.009 1.00 80.00 83 LYS A O 1
ATOM 639 N N . ALA A 1 84 ? 20.230 1.120 -20.810 1.00 77.94 84 ALA A N 1
ATOM 640 C CA . ALA A 1 84 ? 20.573 2.083 -21.855 1.00 77.94 84 ALA A CA 1
ATOM 641 C C . ALA A 1 84 ? 22.090 2.182 -22.122 1.00 77.94 84 ALA A C 1
ATOM 643 O O . ALA A 1 84 ? 22.500 2.770 -23.130 1.00 77.94 84 ALA A O 1
ATOM 644 N N . GLY A 1 85 ? 22.918 1.595 -21.247 1.00 70.88 85 GLY A N 1
ATOM 645 C CA . GLY A 1 85 ? 24.370 1.745 -21.274 1.00 70.88 85 GLY A CA 1
ATOM 646 C C . GLY A 1 85 ? 24.810 3.173 -20.947 1.00 70.88 85 GLY A C 1
ATOM 647 O O . GLY A 1 85 ? 25.888 3.584 -21.374 1.00 70.88 85 GLY A O 1
ATOM 648 N N . GLU A 1 86 ? 23.969 3.944 -20.249 1.00 65.94 86 GLU A N 1
ATOM 649 C CA . GLU A 1 86 ? 24.333 5.276 -19.780 1.00 65.94 86 GLU A CA 1
ATOM 650 C C . GLU A 1 86 ? 25.401 5.150 -18.693 1.00 65.94 86 GLU A C 1
ATOM 652 O O . GLU A 1 86 ? 25.271 4.393 -17.731 1.00 65.94 86 GLU A O 1
ATOM 657 N N . THR A 1 87 ? 26.492 5.883 -18.882 1.00 69.19 87 THR A N 1
ATOM 658 C CA . THR A 1 87 ? 27.590 5.994 -17.926 1.00 69.19 87 THR A CA 1
ATOM 659 C C . THR A 1 87 ? 27.787 7.460 -17.596 1.00 69.19 87 THR A C 1
ATOM 661 O O . THR A 1 87 ? 27.644 8.293 -18.485 1.00 69.19 87 THR A O 1
ATOM 664 N N . ASP A 1 88 ? 28.131 7.790 -16.354 1.00 69.69 88 ASP A N 1
ATOM 665 C CA . ASP A 1 88 ? 28.376 9.180 -15.949 1.00 69.69 88 ASP A CA 1
ATOM 666 C C . ASP A 1 88 ? 29.677 9.758 -16.533 1.00 69.69 88 ASP A C 1
ATOM 668 O O . ASP A 1 88 ? 29.953 10.939 -16.343 1.00 69.69 88 ASP A O 1
ATOM 672 N N . ASP A 1 89 ? 30.476 8.961 -17.256 1.00 77.69 89 ASP A N 1
ATOM 673 C CA . ASP A 1 89 ? 31.654 9.452 -17.972 1.00 77.69 89 ASP A CA 1
ATOM 674 C C . ASP A 1 89 ? 31.241 10.207 -19.258 1.00 77.69 89 ASP A C 1
ATOM 676 O O . ASP A 1 89 ? 30.839 9.582 -20.255 1.00 77.69 89 ASP A O 1
ATOM 680 N N . PRO A 1 90 ? 31.365 11.550 -19.290 1.00 76.69 90 PRO A N 1
ATOM 681 C CA . PRO A 1 90 ? 30.959 12.350 -20.440 1.00 76.69 90 PRO A CA 1
ATOM 682 C C . PRO A 1 90 ? 31.781 12.036 -21.698 1.00 76.69 90 PRO A C 1
ATOM 684 O O . PRO A 1 90 ? 31.279 12.211 -22.812 1.00 76.69 90 PRO A O 1
ATOM 687 N N . ALA A 1 91 ? 33.017 11.537 -21.560 1.00 79.94 91 ALA A N 1
ATOM 688 C CA . ALA A 1 91 ? 33.838 11.151 -22.703 1.00 79.94 91 ALA A CA 1
ATOM 689 C C . ALA A 1 91 ? 33.274 9.899 -23.392 1.00 79.94 91 ALA A C 1
ATOM 691 O O . ALA A 1 91 ? 33.181 9.854 -24.621 1.00 79.94 91 ALA A O 1
ATOM 692 N N . VAL A 1 92 ? 32.825 8.914 -22.609 1.00 78.44 92 VAL A N 1
ATOM 693 C CA . VAL A 1 92 ? 32.219 7.681 -23.133 1.00 78.44 92 VAL A CA 1
ATOM 694 C C . VAL A 1 92 ? 30.846 7.960 -23.748 1.00 78.44 92 VAL A C 1
ATOM 696 O O . VAL A 1 92 ? 30.535 7.420 -24.813 1.00 78.44 92 VAL A O 1
ATOM 699 N N . GLN A 1 93 ? 30.039 8.845 -23.151 1.00 79.12 93 GLN A N 1
ATOM 700 C CA . GLN A 1 93 ? 28.761 9.264 -23.743 1.00 79.12 93 GLN A CA 1
ATOM 701 C C . GLN A 1 93 ? 28.956 9.943 -25.106 1.00 79.12 93 GLN A C 1
ATOM 703 O O . GLN A 1 93 ? 28.289 9.589 -26.085 1.00 79.12 93 GLN A O 1
ATOM 708 N N . MET A 1 94 ? 29.897 10.889 -25.190 1.00 82.19 94 MET A N 1
ATOM 709 C CA . MET A 1 94 ? 30.204 11.608 -26.427 1.00 82.19 94 MET A CA 1
ATOM 710 C C . MET A 1 94 ? 30.712 10.659 -27.518 1.00 82.19 94 MET A C 1
ATOM 712 O O . MET A 1 94 ? 30.269 10.744 -28.666 1.00 82.19 94 MET A O 1
ATOM 716 N N . GLU A 1 95 ? 31.585 9.715 -27.165 1.00 83.56 95 GLU A N 1
ATOM 717 C CA . GLU A 1 95 ? 32.094 8.721 -28.109 1.00 83.56 95 GLU A CA 1
ATOM 718 C C . GLU A 1 95 ? 30.987 7.770 -28.585 1.00 83.56 95 GLU A C 1
ATOM 720 O O . GLU A 1 95 ? 30.857 7.508 -29.782 1.00 83.56 95 GLU A O 1
ATOM 725 N N . THR A 1 96 ? 30.105 7.331 -27.685 1.00 80.75 96 THR A N 1
ATOM 726 C CA . THR A 1 96 ? 28.950 6.489 -28.035 1.00 80.75 96 THR A CA 1
ATOM 727 C C . THR A 1 96 ? 27.995 7.218 -28.985 1.00 80.75 96 THR A C 1
ATOM 729 O O . THR A 1 96 ? 27.530 6.640 -29.973 1.00 80.75 96 THR A O 1
ATOM 732 N N . ALA A 1 97 ? 27.729 8.505 -28.742 1.00 84.31 97 ALA A N 1
ATOM 733 C CA . ALA A 1 97 ? 26.916 9.337 -29.626 1.00 84.31 97 ALA A CA 1
ATOM 734 C C . ALA A 1 97 ? 27.569 9.513 -31.008 1.00 84.31 97 ALA A C 1
ATOM 736 O O . ALA A 1 97 ? 26.898 9.358 -32.036 1.00 84.31 97 ALA A O 1
ATOM 737 N N . ARG A 1 98 ? 28.886 9.757 -31.048 1.00 89.69 98 ARG A N 1
ATOM 738 C CA . ARG A 1 98 ? 29.668 9.856 -32.289 1.00 89.69 98 ARG A CA 1
ATOM 739 C C . ARG A 1 98 ? 29.593 8.563 -33.099 1.00 89.69 98 ARG A C 1
ATOM 741 O O . ARG A 1 98 ? 29.305 8.610 -34.297 1.00 89.69 98 ARG A O 1
ATOM 748 N N . LEU A 1 99 ? 29.794 7.413 -32.455 1.00 87.75 99 LEU A N 1
ATOM 749 C CA . LEU A 1 99 ? 29.737 6.098 -33.096 1.00 87.75 99 LEU A CA 1
ATOM 750 C C . LEU A 1 99 ? 28.334 5.781 -33.631 1.00 87.75 99 LEU A C 1
ATOM 752 O O . LEU A 1 99 ? 28.204 5.351 -34.779 1.00 87.75 99 LEU A O 1
ATOM 756 N N . ARG A 1 100 ? 27.272 6.063 -32.863 1.00 85.81 100 ARG A N 1
ATOM 757 C CA . ARG A 1 100 ? 25.878 5.914 -33.329 1.00 85.81 100 ARG A CA 1
ATOM 758 C C . ARG A 1 100 ? 25.587 6.800 -34.545 1.00 85.81 100 ARG A C 1
ATOM 760 O O . ARG A 1 100 ? 24.980 6.333 -35.512 1.00 85.81 100 ARG A O 1
ATOM 767 N N . GLY A 1 101 ? 26.060 8.048 -34.537 1.00 89.69 101 GLY A N 1
ATOM 768 C CA . GLY A 1 101 ? 25.967 8.956 -35.684 1.00 89.69 101 GLY A CA 1
ATOM 769 C C . GLY A 1 101 ? 26.705 8.424 -36.916 1.00 89.69 101 GLY A C 1
ATOM 770 O O . GLY A 1 101 ? 26.148 8.402 -38.017 1.00 89.69 101 GLY A O 1
ATOM 771 N N . GLY A 1 102 ? 27.921 7.908 -36.722 1.00 90.25 102 GLY A N 1
ATOM 772 C CA . GLY A 1 102 ? 28.720 7.271 -37.770 1.00 90.25 102 GLY A CA 1
ATOM 773 C C . GLY A 1 102 ? 28.038 6.042 -38.375 1.00 90.25 102 GLY A C 1
ATOM 774 O O . GLY A 1 102 ? 27.983 5.913 -39.601 1.00 90.25 102 GLY A O 1
ATOM 775 N N . LEU A 1 103 ? 27.447 5.182 -37.540 1.00 88.62 103 LEU A N 1
ATOM 776 C CA . LEU A 1 103 ? 26.699 4.007 -37.986 1.00 88.62 103 LEU A CA 1
ATOM 777 C C . LEU A 1 103 ? 25.459 4.401 -38.796 1.00 88.62 103 LEU A C 1
ATOM 779 O O . LEU A 1 103 ? 25.220 3.826 -39.858 1.00 88.62 103 LEU A O 1
ATOM 783 N N . LYS A 1 104 ? 24.697 5.407 -38.346 1.00 90.75 104 LYS A N 1
ATOM 784 C CA . LYS A 1 104 ? 23.530 5.922 -39.081 1.00 90.75 104 LYS A CA 1
ATOM 785 C C . LYS A 1 104 ? 23.930 6.458 -40.455 1.00 90.75 104 LYS A C 1
ATOM 787 O O . LYS A 1 104 ? 23.310 6.097 -41.453 1.00 90.75 104 LYS A O 1
ATOM 792 N N . ALA A 1 105 ? 24.992 7.259 -40.515 1.00 91.81 105 ALA A N 1
ATOM 793 C CA . ALA A 1 105 ? 25.511 7.783 -41.774 1.00 91.81 105 ALA A CA 1
ATOM 794 C C . ALA A 1 105 ? 26.009 6.658 -42.697 1.00 91.81 105 ALA A C 1
ATOM 796 O O . ALA A 1 105 ? 25.764 6.694 -43.901 1.00 91.81 105 ALA A O 1
ATOM 797 N N . SER A 1 106 ? 26.663 5.633 -42.140 1.00 90.56 106 SER A N 1
ATOM 798 C CA . SER A 1 106 ? 27.104 4.456 -42.895 1.00 90.56 106 SER A CA 1
ATOM 799 C C . SER A 1 106 ? 25.925 3.671 -43.471 1.00 90.56 106 SER A C 1
ATOM 801 O O . SER A 1 106 ? 25.893 3.410 -44.670 1.00 90.56 106 SER A O 1
ATOM 803 N N . ARG A 1 107 ? 24.899 3.390 -42.657 1.00 89.81 107 ARG A N 1
ATOM 804 C CA . ARG A 1 107 ? 23.660 2.736 -43.106 1.00 89.81 107 ARG A CA 1
ATOM 805 C C . ARG A 1 107 ? 22.956 3.537 -44.196 1.00 89.81 107 ARG A C 1
ATOM 807 O O . ARG A 1 107 ? 22.477 2.955 -45.161 1.00 89.81 107 ARG A O 1
ATOM 814 N N . GLN A 1 108 ? 22.910 4.862 -44.073 1.00 91.56 108 GLN A N 1
ATOM 815 C CA . GLN A 1 108 ? 22.310 5.718 -45.095 1.00 91.56 108 GLN A CA 1
ATOM 816 C C . GLN A 1 108 ? 23.091 5.662 -46.414 1.00 91.56 108 GLN A C 1
ATOM 818 O O . GLN A 1 108 ? 22.482 5.501 -47.467 1.00 91.56 108 GLN A O 1
ATOM 823 N N . ARG A 1 109 ? 24.430 5.729 -46.367 1.00 92.38 109 ARG A N 1
ATOM 824 C CA . ARG A 1 109 ? 25.273 5.555 -47.563 1.00 92.38 109 ARG A CA 1
ATOM 825 C C . ARG A 1 109 ? 25.080 4.181 -48.195 1.00 92.38 109 ARG A C 1
ATOM 827 O O . ARG A 1 109 ? 24.930 4.096 -49.407 1.00 92.38 109 ARG A O 1
ATOM 834 N N . TRP A 1 110 ? 25.036 3.130 -47.381 1.00 90.12 110 TRP A N 1
ATOM 835 C CA . TRP A 1 110 ? 24.784 1.771 -47.851 1.00 90.12 110 TRP A CA 1
ATOM 836 C C . TRP A 1 110 ? 23.434 1.656 -48.566 1.00 90.12 110 TRP A C 1
ATOM 838 O O . TRP A 1 110 ? 23.390 1.146 -49.680 1.00 90.12 110 TRP A O 1
ATOM 848 N N . LYS A 1 111 ? 22.358 2.218 -47.997 1.00 89.00 111 LYS A N 1
ATOM 849 C CA . LYS A 1 111 ? 21.033 2.254 -48.644 1.00 89.00 111 LYS A CA 1
ATOM 850 C C . LYS A 1 111 ? 21.065 2.948 -50.008 1.00 89.00 111 LYS A C 1
ATOM 852 O O . LYS A 1 111 ? 20.485 2.439 -50.960 1.00 89.00 111 LYS A O 1
ATOM 857 N N . VAL A 1 112 ? 21.766 4.079 -50.121 1.00 91.94 112 VAL A N 1
ATOM 858 C CA . VAL A 1 112 ? 21.915 4.797 -51.401 1.00 91.94 112 VAL A CA 1
ATOM 859 C C . VAL A 1 112 ? 22.693 3.962 -52.418 1.00 91.94 112 VAL A C 1
ATOM 861 O O . VAL A 1 112 ? 22.260 3.837 -53.562 1.00 91.94 112 VAL A O 1
ATOM 864 N N . MET A 1 113 ? 23.816 3.364 -52.012 1.00 90.62 113 MET A N 1
ATOM 865 C CA . MET A 1 113 ? 24.620 2.512 -52.894 1.00 90.62 113 MET A CA 1
ATOM 866 C C . MET A 1 113 ? 23.833 1.291 -53.371 1.00 90.62 113 MET A C 1
ATOM 868 O O . MET A 1 113 ? 23.848 0.989 -54.563 1.00 90.62 113 MET A O 1
ATOM 872 N N . LYS A 1 114 ? 23.090 0.644 -52.468 1.00 88.50 114 LYS A N 1
ATOM 873 C CA . LYS A 1 114 ? 22.221 -0.493 -52.780 1.00 88.50 114 LYS A CA 1
ATOM 874 C C . LYS A 1 114 ? 21.122 -0.115 -53.775 1.00 88.50 114 LYS A C 1
ATOM 876 O O . LYS A 1 114 ? 20.974 -0.772 -54.804 1.00 88.50 114 LYS A O 1
ATOM 881 N N . GLY A 1 115 ? 20.415 0.990 -53.530 1.00 89.19 115 GLY A N 1
ATOM 882 C CA . GLY A 1 115 ? 19.384 1.485 -54.446 1.00 89.19 115 GLY A CA 1
ATOM 883 C C . GLY A 1 115 ? 19.947 1.869 -55.818 1.00 89.19 115 GLY A C 1
ATOM 884 O O . GLY A 1 115 ? 19.341 1.571 -56.844 1.00 89.19 115 GLY A O 1
ATOM 885 N N . THR A 1 116 ? 21.144 2.459 -55.855 1.00 91.12 116 THR A N 1
ATOM 886 C CA . THR A 1 116 ? 21.814 2.813 -57.116 1.00 91.12 116 THR A CA 1
ATOM 887 C C . THR A 1 116 ? 22.200 1.567 -57.912 1.00 91.12 116 THR A C 1
ATOM 889 O O . THR A 1 116 ? 21.924 1.502 -59.107 1.00 91.12 116 THR A O 1
ATOM 892 N N . ALA A 1 117 ? 22.789 0.556 -57.266 1.00 88.00 117 ALA A N 1
ATOM 893 C CA . ALA A 1 117 ? 23.131 -0.708 -57.918 1.00 88.00 117 ALA A CA 1
ATOM 894 C C . ALA A 1 117 ? 21.885 -1.413 -58.482 1.00 88.00 117 ALA A C 1
ATOM 896 O O . ALA A 1 117 ? 21.893 -1.847 -59.633 1.00 88.00 117 ALA A O 1
ATOM 897 N N . SER A 1 118 ? 20.793 -1.430 -57.714 1.00 88.44 118 SER A N 1
ATOM 898 C CA . SER A 1 118 ? 19.501 -1.990 -58.136 1.00 88.44 118 SER A CA 1
ATOM 899 C C . SER A 1 118 ? 18.956 -1.284 -59.380 1.00 88.44 118 SER A C 1
ATOM 901 O O . SER A 1 118 ? 18.553 -1.932 -60.344 1.00 88.44 118 SER A O 1
ATOM 903 N N . ALA A 1 119 ? 19.008 0.052 -59.400 1.00 89.25 119 ALA A N 1
ATOM 904 C CA . ALA A 1 119 ? 18.566 0.852 -60.539 1.00 89.25 119 ALA A CA 1
ATOM 905 C C . ALA A 1 119 ? 19.422 0.615 -61.795 1.00 89.25 119 ALA A C 1
ATOM 907 O O . ALA A 1 119 ? 18.883 0.554 -62.899 1.00 89.25 119 ALA A O 1
ATOM 908 N N . VAL A 1 120 ? 20.740 0.446 -61.638 1.00 90.94 120 VAL A N 1
ATOM 909 C CA . VAL A 1 120 ? 21.646 0.132 -62.755 1.00 90.94 120 VAL A CA 1
ATOM 910 C C . VAL A 1 120 ? 21.323 -1.237 -63.345 1.00 90.94 120 VAL A C 1
ATOM 912 O O . VAL A 1 120 ? 21.183 -1.347 -64.560 1.00 90.94 120 VAL A O 1
ATOM 915 N N . VAL A 1 121 ? 21.157 -2.267 -62.510 1.00 89.31 121 VAL A N 1
ATOM 916 C CA . VAL A 1 121 ? 20.815 -3.620 -62.976 1.00 89.31 121 VAL A CA 1
ATOM 917 C C . VAL A 1 121 ? 19.463 -3.612 -63.692 1.00 89.31 121 VAL A C 1
ATOM 919 O O . VAL A 1 121 ? 19.391 -4.042 -64.844 1.00 89.31 121 VAL A O 1
ATOM 922 N N . ALA A 1 122 ? 18.426 -3.034 -63.078 1.00 89.31 122 ALA A N 1
ATOM 923 C CA . ALA A 1 122 ? 17.089 -2.964 -63.666 1.00 89.31 122 ALA A CA 1
ATOM 924 C C . ALA A 1 122 ? 17.039 -2.134 -64.966 1.00 89.31 122 ALA A C 1
ATOM 926 O O . ALA A 1 122 ? 16.299 -2.477 -65.887 1.00 89.31 122 ALA A O 1
ATOM 927 N N . GLY A 1 123 ? 17.835 -1.063 -65.060 1.00 88.88 123 GLY A N 1
ATOM 928 C CA . GLY A 1 123 ? 17.904 -0.181 -66.229 1.00 88.88 123 GLY A CA 1
ATOM 929 C C . GLY A 1 123 ? 18.848 -0.647 -67.345 1.00 88.88 123 GLY A C 1
ATOM 930 O O . GLY A 1 123 ? 18.798 -0.096 -68.442 1.00 88.88 123 GLY A O 1
ATOM 931 N N . SER A 1 124 ? 19.701 -1.647 -67.096 1.00 89.69 124 SER A N 1
ATOM 932 C CA . SER A 1 124 ? 20.721 -2.115 -68.052 1.00 89.69 124 SER A CA 1
ATOM 933 C C . SER A 1 124 ? 20.175 -2.948 -69.219 1.00 89.69 124 SER A C 1
ATOM 935 O O . SER A 1 124 ? 20.891 -3.180 -70.191 1.00 89.69 124 SER A O 1
ATOM 937 N N . GLY A 1 125 ? 18.927 -3.418 -69.131 1.00 83.94 125 GLY A N 1
ATOM 938 C CA . GLY A 1 125 ? 18.322 -4.313 -70.125 1.00 83.94 125 GLY A CA 1
ATOM 939 C C . GLY A 1 125 ? 18.738 -5.786 -69.999 1.00 83.94 125 GLY A C 1
ATOM 940 O O . GLY A 1 125 ? 18.328 -6.599 -70.825 1.00 83.94 125 GLY A O 1
ATOM 941 N N . VAL A 1 126 ? 19.524 -6.145 -68.977 1.00 88.88 126 VAL A N 1
ATOM 942 C CA . VAL A 1 126 ? 19.808 -7.542 -68.607 1.00 88.88 126 VAL A CA 1
ATOM 943 C C . VAL A 1 126 ? 18.538 -8.198 -68.049 1.00 88.88 126 VAL A C 1
ATOM 945 O O . VAL A 1 126 ? 17.797 -7.568 -67.295 1.00 88.88 126 VAL A O 1
ATOM 948 N N . ASP A 1 127 ? 18.285 -9.468 -68.389 1.00 88.00 127 ASP A N 1
ATOM 949 C CA . ASP A 1 127 ? 17.149 -10.265 -67.885 1.00 88.00 127 ASP A CA 1
ATOM 950 C C . ASP A 1 127 ? 17.380 -10.716 -66.429 1.00 88.00 127 ASP A C 1
ATOM 952 O O . ASP A 1 127 ? 17.533 -11.897 -66.115 1.00 88.00 127 ASP A O 1
ATOM 956 N N . TRP A 1 128 ? 17.450 -9.738 -65.527 1.00 90.75 128 TRP A N 1
ATOM 957 C CA . TRP A 1 128 ? 17.725 -9.926 -64.102 1.00 90.75 128 TRP A CA 1
ATOM 958 C C . TRP A 1 128 ? 16.640 -10.735 -63.382 1.00 90.75 128 TRP A C 1
ATOM 960 O O . TRP A 1 128 ? 16.905 -11.306 -62.333 1.00 90.75 128 TRP A O 1
ATOM 970 N N . ALA A 1 129 ? 15.427 -10.825 -63.938 1.00 87.88 129 ALA A N 1
ATOM 971 C CA . ALA A 1 129 ? 14.324 -11.572 -63.337 1.00 87.88 129 ALA A CA 1
ATOM 972 C C . ALA A 1 129 ? 14.551 -13.095 -63.358 1.00 87.88 129 ALA A C 1
ATOM 974 O O . ALA A 1 129 ? 13.961 -13.816 -62.549 1.00 87.88 129 ALA A O 1
ATOM 975 N N . ARG A 1 130 ? 15.389 -13.585 -64.282 1.00 88.94 130 ARG A N 1
ATOM 976 C CA . ARG A 1 130 ? 15.739 -15.007 -64.418 1.00 88.94 130 ARG A CA 1
ATOM 977 C C . ARG A 1 130 ? 17.031 -15.398 -63.705 1.00 88.94 130 ARG A C 1
ATOM 979 O O . ARG A 1 130 ? 17.272 -16.590 -63.540 1.00 88.94 130 ARG A O 1
ATOM 986 N N . ASP A 1 131 ? 17.837 -14.425 -63.291 1.00 91.12 131 ASP A N 1
ATOM 987 C CA . ASP A 1 131 ? 19.058 -14.644 -62.519 1.00 91.12 131 ASP A CA 1
ATOM 988 C C . ASP A 1 131 ? 18.761 -14.431 -61.032 1.00 91.12 131 ASP A C 1
ATOM 990 O O . ASP A 1 131 ? 18.373 -13.346 -60.607 1.00 91.12 131 ASP A O 1
ATOM 994 N N . GLU A 1 132 ? 18.928 -15.481 -60.232 1.00 86.75 132 GLU A N 1
ATOM 995 C CA . GLU A 1 132 ? 18.629 -15.453 -58.801 1.00 86.75 132 GLU A CA 1
ATOM 996 C C . GLU A 1 132 ? 19.435 -14.388 -58.047 1.00 86.75 132 GLU A C 1
ATOM 998 O O . GLU A 1 132 ? 18.875 -13.697 -57.198 1.00 86.75 132 GLU A O 1
ATOM 1003 N N . SER A 1 133 ? 20.707 -14.201 -58.408 1.00 87.19 133 SER A N 1
ATOM 1004 C CA . SER A 1 133 ? 21.596 -13.240 -57.753 1.00 87.19 133 SER A CA 1
ATOM 1005 C C . SER A 1 133 ? 21.231 -11.793 -58.089 1.00 87.19 133 SER A C 1
ATOM 1007 O O . SER A 1 133 ? 21.232 -10.927 -57.217 1.00 87.19 133 SER A O 1
ATOM 1009 N N . LEU A 1 134 ? 20.856 -11.520 -59.342 1.00 87.75 134 LEU A N 1
ATOM 1010 C CA . LEU A 1 134 ? 20.440 -10.181 -59.764 1.00 87.75 134 LEU A CA 1
ATOM 1011 C C . LEU A 1 134 ? 19.037 -9.839 -59.261 1.00 87.75 134 LEU A C 1
ATOM 1013 O O . LEU A 1 134 ? 18.768 -8.691 -58.909 1.00 87.75 134 LEU A O 1
ATOM 1017 N N . ARG A 1 135 ? 18.153 -10.836 -59.200 1.00 88.25 135 ARG A N 1
ATOM 1018 C CA . ARG A 1 135 ? 16.819 -10.701 -58.623 1.00 88.25 135 ARG A CA 1
ATOM 1019 C C . ARG A 1 135 ? 16.875 -10.356 -57.141 1.00 88.25 135 ARG A C 1
ATOM 1021 O O . ARG A 1 135 ? 16.121 -9.485 -56.727 1.00 88.25 135 ARG A O 1
ATOM 1028 N N . ASP A 1 136 ? 17.761 -10.986 -56.375 1.00 86.00 136 ASP A N 1
ATOM 1029 C CA . ASP A 1 136 ? 17.964 -10.669 -54.958 1.00 86.00 136 ASP A CA 1
ATOM 1030 C C . ASP A 1 136 ? 18.455 -9.226 -54.761 1.00 86.00 136 ASP A C 1
ATOM 1032 O O . ASP A 1 136 ? 17.886 -8.459 -53.988 1.00 86.00 136 ASP A O 1
ATOM 1036 N N . ILE A 1 137 ? 19.429 -8.804 -55.572 1.00 85.75 137 ILE A N 1
ATOM 1037 C CA . ILE A 1 137 ? 19.951 -7.432 -55.549 1.00 85.75 137 ILE A CA 1
ATOM 1038 C C . ILE A 1 137 ? 18.856 -6.395 -55.839 1.00 85.75 137 ILE A C 1
ATOM 1040 O O . ILE A 1 137 ? 18.849 -5.343 -55.204 1.00 85.75 137 ILE A O 1
ATOM 1044 N N . VAL A 1 138 ? 17.962 -6.659 -56.800 1.00 86.44 138 VAL A N 1
ATOM 1045 C CA . VAL A 1 138 ? 16.927 -5.703 -57.237 1.00 86.44 138 VAL A CA 1
ATOM 1046 C C . VAL A 1 138 ? 15.693 -5.715 -56.339 1.00 86.44 138 VAL A C 1
ATOM 1048 O O . VAL A 1 138 ? 15.136 -4.650 -56.068 1.00 86.44 138 VAL A O 1
ATOM 1051 N N . LEU A 1 139 ? 15.224 -6.897 -55.937 1.00 83.44 139 LEU A N 1
ATOM 1052 C CA . LEU A 1 139 ? 13.993 -7.030 -55.159 1.00 83.44 139 LEU A CA 1
ATOM 1053 C C . LEU A 1 139 ? 14.212 -6.796 -53.675 1.00 83.44 139 LEU A C 1
ATOM 1055 O O . LEU A 1 139 ? 13.252 -6.403 -53.021 1.00 83.44 139 LEU A O 1
ATOM 1059 N N . ASP A 1 140 ? 15.433 -7.018 -53.183 1.00 71.69 140 ASP A N 1
ATOM 1060 C CA . ASP A 1 140 ? 15.809 -6.831 -51.786 1.00 71.69 140 ASP A CA 1
ATOM 1061 C C . ASP A 1 140 ? 14.705 -7.288 -50.817 1.00 71.69 140 ASP A C 1
ATOM 1063 O O . ASP A 1 140 ? 14.104 -6.445 -50.139 1.00 71.69 140 ASP A O 1
ATOM 1067 N N . PRO A 1 141 ? 14.343 -8.587 -50.810 1.00 65.25 141 PRO A N 1
ATOM 1068 C CA . PRO A 1 141 ? 13.376 -9.073 -49.839 1.00 65.25 141 PRO A CA 1
ATOM 1069 C C . PRO A 1 141 ? 13.927 -8.748 -48.449 1.00 65.25 141 PRO A C 1
ATOM 1071 O O . PRO A 1 141 ? 15.055 -9.124 -48.138 1.00 65.25 141 PRO A O 1
ATOM 1074 N N . GLU A 1 142 ? 13.169 -8.000 -47.641 1.00 55.06 142 GLU A N 1
ATOM 1075 C CA . GLU A 1 142 ? 13.582 -7.716 -46.267 1.00 55.06 142 GLU A CA 1
ATOM 1076 C C . GLU A 1 142 ? 13.881 -9.058 -45.578 1.00 55.06 142 GLU A C 1
ATOM 1078 O O . GLU A 1 142 ? 13.010 -9.924 -45.491 1.00 55.06 142 GLU A O 1
ATOM 1083 N N . GLU A 1 143 ? 15.133 -9.261 -45.156 1.00 51.84 143 GLU A N 1
ATOM 1084 C CA . GLU A 1 143 ? 15.452 -10.298 -44.179 1.00 51.84 143 GLU A CA 1
ATOM 1085 C C . GLU A 1 143 ? 14.732 -9.897 -42.881 1.00 51.84 143 GLU A C 1
ATOM 1087 O O . GLU A 1 143 ? 15.135 -8.923 -42.236 1.00 51.84 143 GLU A O 1
ATOM 1092 N N . ASP A 1 144 ? 13.632 -10.593 -42.571 1.00 41.19 144 ASP A N 1
ATOM 1093 C CA . ASP A 1 144 ? 12.935 -10.547 -41.273 1.00 41.19 144 ASP A CA 1
ATOM 1094 C C . ASP A 1 144 ? 13.903 -10.760 -40.089 1.00 41.19 144 ASP A C 1
ATOM 1096 O O . ASP A 1 144 ? 14.754 -11.683 -40.155 1.00 41.19 144 ASP A O 1
#

Radius of gyration: 47.84 Å; chains: 1; bounding box: 78×28×135 Å

Organism: NCBI:txid1347390

Foldseek 3Di:
DDDDLQVCLCVVDPPRDPVSVVCNVVVVVVVVVVVVVVVVVVVVVVVVVVVVVVVVVVVVVVVVVVVVVVVVVVVVVVVVCVVVVPDPPVVVVVVVVVVVVVVVVVVVVVVVVLQVLLCCLVVVPPPLVPPPVNCCSNVVDPPD

pLDDT: mean 86.16, std 12.59, range [39.56, 98.56]

Sequence (144 aa):
MTTNPILKAVHGSTQSTPIESDLLPHIQARDATSITISKTASEIRKTVDSLTEVEAESLRVGRRNVELTAEILQLAEEAEKRKAGETDDPAVQMETARLRGGLKASRQRWKVMKGTASAVVAGSGVDWARDESLRDIVLDPEED

Secondary structure (DSSP, 8-state):
----HHHHHHTT-TT--HHHHHHHHHHHHHHHHHHHHHHHHHHHHHHHHHHHHHHHHHHHHHHHHHHHHHHHHHHHHHHHHHHHT--S-HHHHHHHHHHHHHHHHHHHHHHHHHHHHHHHHHHTT--TTT-HHHHHHHH-----